Protein AF-A0A914ESE8-F1 (afdb_monomer_lite)

Sequence (156 aa):
MRFNLKEIDMLPSIGQCDSNSQGRATCFVNNWLKYKVIEQYNCSVFYLHHKRPDIEICDPEIIIKNYDTFVDPSLKDYACVPPCLRFDTAIEIYTAMEMAGPQGAIDSGTAAFRIEASYISLEMRGDKNGGDRNILFDFFPLIFEHVDCKIFLLHF

pLDDT: mean 71.73, std 22.52, range [24.28, 95.94]

Structure (mmCIF, N/CA/C/O backbone):
data_AF-A0A914ESE8-F1
#
_entry.id   AF-A0A914ESE8-F1
#
loop_
_atom_site.group_PDB
_atom_site.id
_atom_site.type_symbol
_atom_site.label_atom_id
_atom_site.label_alt_id
_atom_site.label_comp_id
_atom_site.label_asym_id
_atom_site.label_entity_id
_atom_site.label_seq_id
_atom_site.pdbx_PDB_ins_code
_atom_site.Cartn_x
_atom_site.Cartn_y
_atom_site.Cartn_z
_atom_site.occupancy
_atom_site.B_iso_or_equiv
_atom_site.auth_seq_id
_atom_site.auth_comp_id
_atom_site.auth_asym_id
_atom_site.auth_atom_id
_atom_site.pdbx_PDB_model_num
ATOM 1 N N . MET A 1 1 ? 19.106 -6.680 -11.579 1.00 86.88 1 MET A N 1
ATOM 2 C CA . MET A 1 1 ? 17.792 -6.024 -11.743 1.00 86.88 1 MET A CA 1
ATOM 3 C C . MET A 1 1 ? 17.918 -4.929 -12.771 1.00 86.88 1 MET A C 1
ATOM 5 O O . MET A 1 1 ? 18.893 -4.177 -12.764 1.00 86.88 1 MET A O 1
ATOM 9 N N . ARG A 1 2 ? 16.941 -4.866 -13.662 1.00 84.31 2 ARG A N 1
ATOM 10 C CA . ARG A 1 2 ? 16.871 -3.878 -14.719 1.00 84.31 2 ARG A CA 1
ATOM 11 C C . ARG A 1 2 ? 15.524 -3.164 -14.670 1.00 84.31 2 ARG A C 1
ATOM 13 O O . ARG A 1 2 ? 14.493 -3.823 -14.619 1.00 84.31 2 ARG A O 1
ATOM 20 N N . PHE A 1 3 ? 15.546 -1.840 -14.653 1.00 85.06 3 PHE A N 1
ATOM 21 C CA . PHE A 1 3 ? 14.373 -0.986 -14.507 1.00 85.06 3 PHE A CA 1
ATOM 22 C C . PHE A 1 3 ? 14.015 -0.347 -15.850 1.00 85.06 3 PHE A C 1
ATOM 24 O O . PHE A 1 3 ? 14.885 0.153 -16.563 1.00 85.06 3 PHE A O 1
ATOM 31 N N . ASN A 1 4 ? 12.728 -0.333 -16.169 1.00 85.44 4 ASN A N 1
ATOM 32 C CA . ASN A 1 4 ? 12.136 0.457 -17.238 1.00 85.44 4 ASN A CA 1
ATOM 33 C C . ASN A 1 4 ? 11.166 1.440 -16.583 1.00 85.44 4 ASN A C 1
ATOM 35 O O . ASN A 1 4 ? 10.161 1.011 -16.016 1.00 85.44 4 ASN A O 1
ATOM 39 N N . LEU A 1 5 ? 11.488 2.732 -16.624 1.00 85.19 5 LEU A N 1
ATOM 40 C CA . LEU A 1 5 ? 10.651 3.786 -16.053 1.00 85.19 5 LEU A CA 1
ATOM 41 C C . LEU A 1 5 ? 9.925 4.520 -17.178 1.00 85.19 5 LEU A C 1
ATOM 43 O O . LEU A 1 5 ? 10.557 4.956 -18.144 1.00 85.19 5 LEU A O 1
ATOM 47 N N . LYS A 1 6 ? 8.612 4.678 -17.028 1.00 85.94 6 LYS A N 1
ATOM 48 C CA . LYS A 1 6 ? 7.765 5.402 -17.969 1.00 85.94 6 LYS A CA 1
ATOM 49 C C . LYS A 1 6 ? 6.964 6.470 -17.249 1.00 85.94 6 LYS A C 1
ATOM 51 O O . LYS A 1 6 ? 6.217 6.163 -16.325 1.00 85.94 6 LYS A O 1
ATOM 56 N N . GLU A 1 7 ? 7.072 7.705 -17.713 1.00 87.81 7 GLU A N 1
ATOM 57 C CA . GLU A 1 7 ? 6.184 8.783 -17.283 1.00 87.81 7 GLU A CA 1
ATOM 58 C C . GLU A 1 7 ? 4.868 8.735 -18.066 1.00 87.81 7 GLU A C 1
ATOM 60 O O . GLU A 1 7 ? 4.848 8.517 -19.282 1.00 87.81 7 GLU A O 1
ATOM 65 N N . ILE A 1 8 ? 3.759 8.905 -17.356 1.00 85.94 8 ILE A N 1
ATOM 66 C CA . ILE A 1 8 ? 2.410 8.954 -17.905 1.00 85.94 8 ILE A CA 1
ATOM 67 C C . ILE A 1 8 ? 1.761 10.234 -17.400 1.00 85.94 8 ILE A C 1
ATOM 69 O O . ILE A 1 8 ? 1.538 10.379 -16.198 1.00 85.94 8 ILE A O 1
ATOM 73 N N . ASP A 1 9 ? 1.425 11.113 -18.337 1.00 87.88 9 ASP A N 1
ATOM 74 C CA . ASP A 1 9 ? 0.623 12.307 -18.103 1.00 87.88 9 ASP A CA 1
ATOM 75 C C . ASP A 1 9 ? -0.718 12.153 -18.833 1.00 87.88 9 ASP A C 1
ATOM 77 O O . ASP A 1 9 ? -0.769 11.890 -20.037 1.00 87.88 9 ASP A O 1
ATOM 81 N N . MET A 1 10 ? -1.811 12.231 -18.080 1.00 84.12 10 MET A N 1
ATOM 82 C CA . MET A 1 10 ? -3.176 12.107 -18.577 1.00 84.12 10 MET A CA 1
ATOM 83 C C . MET A 1 10 ? -3.929 13.407 -18.336 1.00 84.12 10 MET A C 1
ATOM 85 O O . MET A 1 10 ? -3.845 14.010 -17.268 1.00 84.12 10 MET A O 1
ATOM 89 N N . LEU A 1 11 ? -4.764 13.790 -19.300 1.00 84.62 11 LEU A N 1
ATOM 90 C CA . LEU A 1 11 ? -5.689 14.898 -19.105 1.00 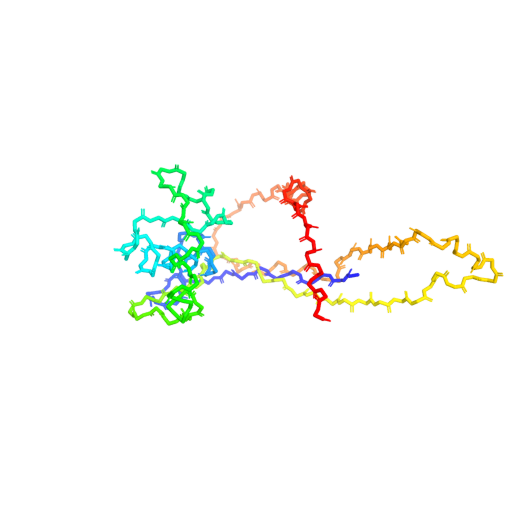84.62 11 LEU A CA 1
ATOM 91 C C . LEU A 1 11 ? -6.673 14.564 -17.970 1.00 84.62 11 LEU A C 1
ATOM 93 O O . LEU A 1 11 ? -7.284 13.489 -17.997 1.00 84.62 11 LEU A O 1
ATOM 97 N N . PRO A 1 12 ? -6.865 15.468 -16.993 1.00 79.38 12 PRO A N 1
ATOM 98 C CA . PRO A 1 12 ? -7.781 15.231 -15.891 1.00 79.38 12 PRO A CA 1
ATOM 99 C C . PRO A 1 12 ? -9.211 15.126 -16.419 1.00 79.38 12 PRO A C 1
ATOM 101 O O . PRO A 1 12 ? -9.771 16.076 -16.966 1.00 79.38 12 PRO A O 1
ATOM 104 N N . SER A 1 13 ? -9.804 13.949 -16.246 1.00 77.81 13 SER A N 1
ATOM 105 C CA . SER A 1 13 ? -11.193 13.657 -16.589 1.00 77.81 13 SER A CA 1
ATOM 106 C C . SER A 1 13 ? -11.861 12.940 -15.422 1.00 77.81 13 SER A C 1
ATOM 108 O O . SER A 1 13 ? -11.246 12.101 -14.754 1.00 77.81 13 SER A O 1
ATOM 110 N N . ILE A 1 14 ? -13.125 13.284 -15.167 1.00 73.44 14 ILE A N 1
ATOM 111 C CA . ILE A 1 14 ? -13.896 12.774 -14.029 1.00 73.44 14 ILE A CA 1
ATOM 112 C C . ILE A 1 14 ? -13.915 11.241 -14.074 1.00 73.44 14 ILE A C 1
ATOM 114 O O . ILE A 1 14 ? -14.358 10.639 -15.049 1.00 73.44 14 ILE A O 1
ATOM 118 N N . GLY A 1 15 ? -13.431 10.613 -13.000 1.00 73.62 15 GLY A N 1
ATOM 119 C CA . GLY A 1 15 ? -13.427 9.157 -12.842 1.00 73.62 15 GLY A CA 1
ATOM 120 C C . GLY A 1 15 ? -12.322 8.408 -13.597 1.00 73.62 15 GLY A C 1
ATOM 121 O O . GLY A 1 15 ? -12.292 7.183 -13.521 1.00 73.62 15 GLY A O 1
ATOM 122 N N . GLN A 1 16 ? -11.411 9.097 -14.295 1.00 81.19 16 GLN A N 1
ATOM 123 C CA . GLN A 1 16 ? -10.289 8.454 -14.998 1.00 81.19 16 GLN A CA 1
ATOM 124 C C . GLN A 1 16 ? -8.963 8.592 -14.251 1.00 81.19 16 GLN A C 1
ATOM 126 O O . GLN A 1 16 ? -8.215 7.619 -14.139 1.00 81.19 16 GLN A O 1
ATOM 131 N N . CYS A 1 17 ? -8.679 9.782 -13.724 1.00 83.31 17 CYS A N 1
ATOM 132 C CA . CYS A 1 17 ? -7.486 10.030 -12.932 1.00 83.31 17 CYS A CA 1
ATOM 133 C C . CYS A 1 17 ? -7.704 11.154 -11.917 1.00 83.31 17 CYS A C 1
ATOM 135 O O . CYS A 1 17 ? -8.579 12.001 -12.099 1.00 83.31 17 CYS A O 1
ATOM 137 N N . ASP A 1 18 ? -6.920 11.135 -10.843 1.00 83.12 18 ASP A N 1
ATOM 138 C CA . ASP A 1 18 ? -6.940 12.166 -9.806 1.00 83.12 18 ASP A CA 1
ATOM 139 C C . ASP A 1 18 ? -5.761 13.134 -9.985 1.00 83.12 18 ASP A C 1
ATOM 141 O O . ASP A 1 18 ? -4.615 12.728 -10.193 1.00 83.12 18 ASP A O 1
ATOM 145 N N . SER A 1 19 ? -6.028 14.433 -9.888 1.00 79.81 19 SER A N 1
ATOM 146 C CA . SER A 1 19 ? -4.992 15.467 -9.869 1.00 79.81 19 SER A CA 1
ATOM 147 C C . SER A 1 19 ? -4.222 15.510 -8.544 1.00 79.81 19 SER A C 1
ATOM 149 O O . SER A 1 19 ? -3.133 16.077 -8.497 1.00 79.81 19 SER A O 1
ATOM 151 N N . ASN A 1 20 ? -4.744 14.910 -7.469 1.00 69.31 20 ASN A N 1
ATOM 152 C CA . ASN A 1 20 ? -4.210 15.033 -6.107 1.00 69.31 20 ASN A CA 1
ATOM 153 C C . ASN A 1 20 ? -2.977 14.167 -5.799 1.00 69.31 20 ASN A C 1
ATOM 155 O O . ASN A 1 20 ? -2.722 13.886 -4.631 1.00 69.31 20 ASN A O 1
ATOM 159 N N . SER A 1 21 ? -2.224 13.737 -6.819 1.00 65.38 21 SER A N 1
ATOM 160 C CA . SER A 1 21 ? -0.949 12.986 -6.749 1.00 65.38 21 SER A CA 1
ATOM 161 C C . SER A 1 21 ? -0.924 11.707 -5.893 1.00 65.38 21 SER A C 1
ATOM 163 O O . SER A 1 21 ? 0.084 10.998 -5.866 1.00 65.38 21 SER A O 1
ATOM 165 N N . GLN A 1 22 ? -2.020 11.347 -5.224 1.00 77.31 22 GLN A N 1
ATOM 166 C CA . GLN A 1 22 ? -2.078 10.177 -4.372 1.00 77.31 22 GLN A CA 1
ATOM 167 C C . GLN A 1 22 ? -2.091 8.914 -5.236 1.00 77.31 22 GLN A C 1
ATOM 169 O O . GLN A 1 22 ? -2.970 8.698 -6.068 1.00 77.31 22 GLN A O 1
ATOM 174 N N . GLY A 1 23 ? -1.100 8.047 -5.026 1.00 81.19 23 GLY A N 1
ATOM 175 C CA . GLY A 1 23 ? -1.047 6.753 -5.697 1.00 81.19 23 GLY A CA 1
ATOM 176 C C . GLY A 1 23 ? -2.272 5.892 -5.371 1.00 81.19 23 GLY A C 1
ATOM 177 O O . GLY A 1 23 ? -2.744 5.863 -4.231 1.00 81.19 23 GLY A O 1
ATOM 178 N N . ARG A 1 24 ? -2.737 5.118 -6.359 1.00 85.00 24 ARG A N 1
ATOM 179 C CA . ARG A 1 24 ? -3.878 4.194 -6.226 1.00 85.00 24 ARG A CA 1
ATOM 180 C C . ARG A 1 24 ? -3.751 3.262 -5.015 1.00 85.00 24 ARG A C 1
ATOM 182 O O . ARG A 1 24 ? -4.724 3.058 -4.294 1.00 85.00 24 ARG A O 1
ATOM 189 N N . ALA A 1 25 ? -2.554 2.724 -4.781 1.00 86.31 25 ALA A N 1
ATOM 190 C CA . ALA A 1 25 ? -2.278 1.842 -3.648 1.00 86.31 25 ALA A CA 1
ATOM 191 C C . ALA A 1 25 ? -2.427 2.572 -2.303 1.00 86.31 25 ALA A C 1
ATOM 193 O O . ALA A 1 25 ? -3.045 2.050 -1.380 1.00 86.31 25 ALA A O 1
ATOM 194 N N . THR A 1 26 ? -1.927 3.806 -2.204 1.00 88.88 26 THR A N 1
ATOM 195 C CA . THR A 1 26 ? -2.061 4.632 -0.999 1.00 88.88 26 THR A CA 1
ATOM 196 C C . THR A 1 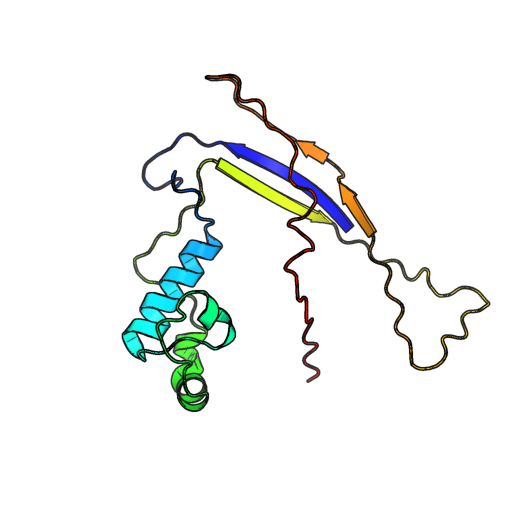26 ? -3.523 4.959 -0.709 1.00 88.88 26 THR A C 1
ATOM 198 O O . THR A 1 26 ? -3.943 4.842 0.439 1.00 88.88 26 THR A O 1
ATOM 201 N N . CYS A 1 27 ? -4.307 5.313 -1.735 1.00 87.81 27 CYS A N 1
ATOM 202 C CA . CYS A 1 27 ? -5.755 5.501 -1.602 1.00 87.81 27 CYS A CA 1
ATOM 203 C C . CYS A 1 27 ? -6.430 4.234 -1.061 1.00 87.81 27 CYS A C 1
ATOM 205 O O . CYS A 1 27 ? -7.174 4.302 -0.082 1.00 87.81 27 CYS A O 1
ATOM 207 N N . PHE A 1 28 ? -6.119 3.071 -1.645 1.00 90.00 28 PHE A N 1
ATOM 208 C CA . PHE A 1 28 ? -6.700 1.799 -1.223 1.00 90.00 28 PHE A CA 1
ATOM 209 C C . PHE A 1 28 ? -6.375 1.487 0.239 1.00 90.00 28 PHE A C 1
ATOM 211 O O . PHE A 1 28 ? -7.286 1.235 1.020 1.00 90.00 28 PHE A O 1
ATOM 218 N N . VAL A 1 29 ? -5.098 1.563 0.627 1.00 90.94 29 VAL A N 1
ATOM 219 C CA . VAL A 1 29 ? -4.660 1.279 2.002 1.00 90.94 29 VAL A CA 1
ATOM 220 C C . VAL A 1 29 ? -5.306 2.240 2.995 1.00 90.94 29 VAL A C 1
ATOM 222 O O . VAL A 1 29 ? -5.747 1.807 4.054 1.00 90.94 29 VAL A O 1
ATOM 225 N N . ASN A 1 30 ? -5.398 3.529 2.663 1.00 90.62 30 ASN A N 1
ATOM 226 C CA . ASN A 1 30 ? -6.018 4.514 3.544 1.00 90.62 30 ASN A CA 1
ATOM 227 C C . ASN A 1 30 ? -7.523 4.258 3.717 1.00 90.62 30 ASN A C 1
ATOM 229 O O . ASN A 1 30 ? -8.024 4.331 4.837 1.00 90.62 30 ASN A O 1
ATOM 233 N N . ASN A 1 31 ? -8.234 3.925 2.636 1.00 90.88 31 ASN A N 1
ATOM 234 C CA . ASN A 1 31 ? -9.659 3.603 2.698 1.00 90.88 31 ASN A CA 1
ATOM 235 C C . ASN A 1 31 ? -9.902 2.282 3.432 1.00 90.88 31 ASN A C 1
ATOM 237 O O . ASN A 1 31 ? -10.761 2.224 4.304 1.00 90.88 31 ASN A O 1
ATOM 241 N N . TRP A 1 32 ? -9.117 1.242 3.152 1.00 91.94 32 TRP A N 1
ATOM 242 C CA . TRP A 1 32 ? -9.188 -0.019 3.886 1.00 91.94 32 TRP A CA 1
ATOM 243 C C . TRP A 1 32 ? -8.941 0.195 5.381 1.00 91.94 32 TRP A C 1
ATOM 245 O O . TRP A 1 32 ? -9.771 -0.190 6.201 1.00 91.94 32 TRP A O 1
ATOM 255 N N . LEU A 1 33 ? -7.869 0.907 5.741 1.00 91.31 33 LEU A N 1
ATOM 256 C CA . LEU A 1 33 ? -7.540 1.189 7.136 1.00 91.31 33 LEU A CA 1
ATOM 257 C C . LEU A 1 33 ? -8.662 1.972 7.823 1.00 91.31 33 LEU A C 1
ATOM 259 O O . LEU A 1 33 ? -9.030 1.657 8.949 1.00 91.31 33 LEU A O 1
ATOM 263 N N . LYS A 1 34 ? -9.238 2.966 7.145 1.00 91.25 34 LYS A N 1
ATOM 264 C CA . LYS A 1 34 ? -10.346 3.753 7.684 1.00 91.25 34 LYS A CA 1
ATOM 265 C C . LYS A 1 34 ? -11.607 2.905 7.884 1.00 91.25 34 LYS A C 1
ATOM 267 O O . LYS A 1 34 ? -12.106 2.830 8.999 1.00 91.25 34 LYS A O 1
ATOM 272 N N . TYR A 1 35 ? -12.102 2.264 6.829 1.00 89.88 35 TYR A N 1
ATOM 273 C CA . TYR A 1 35 ? -13.451 1.690 6.794 1.00 89.88 35 TYR A CA 1
ATOM 274 C C . TYR A 1 35 ? -13.539 0.248 7.306 1.00 89.88 35 TYR A C 1
ATOM 276 O O . TYR A 1 35 ? -14.571 -0.158 7.839 1.00 89.88 35 TYR A O 1
ATOM 284 N N . LYS A 1 36 ? -12.481 -0.553 7.135 1.00 89.81 36 LYS A N 1
ATOM 285 C CA . LYS A 1 36 ? -12.459 -1.954 7.589 1.00 89.81 36 LYS A CA 1
ATOM 286 C C . LYS A 1 36 ? -11.864 -2.104 8.981 1.00 89.81 36 LYS A C 1
ATOM 288 O O . LYS A 1 36 ? -12.262 -3.014 9.696 1.00 89.81 36 LYS A O 1
ATOM 293 N N . VAL A 1 37 ? -10.933 -1.228 9.366 1.00 91.69 37 VAL A N 1
ATOM 294 C CA . VAL A 1 37 ? -10.210 -1.360 10.638 1.00 91.69 37 VAL A CA 1
ATOM 295 C C . VAL A 1 37 ? -10.654 -0.305 11.649 1.00 91.69 37 VAL A C 1
ATOM 297 O O . VAL A 1 37 ? -11.256 -0.643 12.664 1.00 91.69 37 VAL A O 1
ATOM 300 N N . ILE A 1 38 ? -10.403 0.974 11.367 1.00 92.69 38 ILE A N 1
ATOM 301 C CA . ILE A 1 38 ? -10.595 2.058 12.339 1.00 92.69 38 ILE A CA 1
ATOM 302 C C . ILE A 1 38 ? -12.072 2.244 12.688 1.00 92.69 38 ILE A C 1
ATOM 304 O O . ILE A 1 38 ? -12.415 2.282 13.861 1.00 92.69 38 ILE A O 1
ATOM 308 N N . GLU A 1 39 ? -12.963 2.335 11.703 1.00 92.25 39 GLU A N 1
ATOM 309 C CA . GLU A 1 39 ? -14.389 2.563 11.973 1.00 92.25 39 GLU A CA 1
ATOM 310 C C . GLU A 1 39 ? -15.073 1.368 12.659 1.00 92.25 39 GLU A C 1
ATOM 312 O O . GLU A 1 39 ? -16.079 1.557 13.338 1.00 92.25 39 GLU A O 1
ATOM 317 N N . GLN A 1 40 ? -14.531 0.152 12.522 1.00 91.94 40 GLN A N 1
ATOM 318 C CA . GLN A 1 40 ? -15.121 -1.059 13.107 1.00 91.94 40 GLN A CA 1
ATOM 319 C C . GLN A 1 40 ? -14.561 -1.397 14.489 1.00 91.94 40 GLN A C 1
ATOM 321 O O . GLN A 1 40 ? -15.302 -1.848 15.360 1.00 91.94 40 GLN A O 1
ATOM 326 N N . TYR A 1 41 ? -13.261 -1.187 14.692 1.00 93.38 41 TYR A N 1
ATOM 327 C CA . TYR A 1 41 ? -12.548 -1.655 15.881 1.00 93.38 41 TYR A CA 1
ATOM 328 C C . TYR A 1 41 ? -11.866 -0.528 16.664 1.00 93.38 41 TYR A C 1
ATOM 330 O O . TYR A 1 41 ? -11.314 -0.782 17.730 1.00 93.38 41 TYR A O 1
ATOM 338 N N . ASN A 1 42 ? -11.906 0.712 16.159 1.00 94.44 42 ASN A N 1
ATOM 339 C CA . ASN A 1 42 ? -11.290 1.899 16.761 1.00 94.44 42 ASN A CA 1
ATOM 340 C C . ASN A 1 42 ? -9.801 1.713 17.109 1.00 94.44 42 ASN A C 1
ATOM 342 O O . ASN A 1 42 ? -9.308 2.215 18.116 1.00 94.44 42 ASN A O 1
ATOM 346 N N . CYS A 1 43 ? -9.091 0.961 16.268 1.00 93.19 43 CYS A N 1
ATOM 347 C CA . CYS A 1 43 ? -7.677 0.650 16.421 1.00 93.19 43 CYS A CA 1
ATOM 348 C C . CYS A 1 43 ? -6.982 0.622 15.048 1.00 93.19 43 CYS A C 1
ATOM 350 O O . CYS A 1 43 ? -7.637 0.692 14.006 1.00 93.19 43 CYS A O 1
ATOM 352 N N . SER A 1 44 ? -5.651 0.545 15.030 1.00 93.75 44 SER A N 1
ATOM 353 C CA . SER A 1 44 ? -4.842 0.409 13.812 1.00 93.75 44 SER A CA 1
ATOM 354 C C . SER A 1 44 ? -4.034 -0.889 13.823 1.00 93.75 44 SER A C 1
ATOM 356 O O . SER A 1 44 ? -3.626 -1.382 14.873 1.00 93.75 44 SER A O 1
ATOM 358 N N . VAL A 1 45 ? -3.754 -1.450 12.647 1.00 92.31 45 VAL A N 1
ATOM 359 C CA . VAL A 1 45 ? -2.805 -2.568 12.537 1.00 92.31 45 VAL A CA 1
ATOM 360 C C . VAL A 1 45 ? -1.379 -2.070 12.765 1.00 92.31 45 VAL A C 1
ATOM 362 O O . VAL A 1 45 ? -1.007 -0.996 12.290 1.00 92.31 45 VAL A O 1
ATOM 365 N N . PHE A 1 46 ? -0.553 -2.863 13.454 1.00 93.25 46 PHE A N 1
ATOM 366 C CA . PHE A 1 46 ? 0.778 -2.428 13.901 1.00 93.25 46 PHE A CA 1
ATOM 367 C C . PHE A 1 46 ? 1.650 -1.864 12.762 1.00 93.25 46 PHE A C 1
ATOM 369 O O . PHE A 1 46 ? 2.303 -0.837 12.928 1.00 93.25 46 PHE A O 1
ATOM 376 N N . TYR A 1 47 ? 1.608 -2.478 11.575 1.00 90.31 47 TYR A N 1
ATOM 377 C CA . TYR A 1 47 ? 2.413 -2.069 10.420 1.00 90.31 47 TYR A CA 1
ATOM 378 C C . TYR A 1 47 ? 1.890 -0.803 9.715 1.00 90.31 47 TYR A C 1
ATOM 380 O O . TYR A 1 47 ? 2.618 -0.202 8.926 1.00 90.31 47 TYR A O 1
ATOM 388 N N . LEU A 1 48 ? 0.665 -0.351 10.011 1.00 92.31 48 LEU A N 1
ATOM 389 C CA . LEU A 1 48 ? 0.093 0.902 9.495 1.00 92.31 48 LEU A CA 1
ATOM 390 C C . LEU A 1 48 ? -0.094 1.977 10.569 1.00 92.31 48 LEU A C 1
ATOM 392 O O . LEU A 1 48 ? -0.602 3.053 10.255 1.00 92.31 48 LEU A O 1
ATOM 396 N N . HIS A 1 49 ? 0.344 1.747 11.808 1.00 91.38 49 HIS A N 1
ATOM 397 C CA . HIS A 1 49 ? 0.211 2.731 12.887 1.00 91.38 49 HIS A CA 1
ATOM 398 C C . HIS A 1 49 ? 0.880 4.076 12.544 1.00 91.38 49 HIS A C 1
ATOM 400 O O . HIS A 1 49 ? 0.329 5.130 12.841 1.00 91.38 49 HIS A O 1
ATOM 406 N N . HIS A 1 50 ? 1.975 4.064 11.775 1.00 91.44 50 HIS A N 1
ATOM 407 C CA . HIS A 1 50 ? 2.629 5.280 11.271 1.00 91.44 50 HIS A CA 1
ATOM 408 C C . HIS A 1 50 ? 1.710 6.203 10.440 1.00 91.44 50 HIS A C 1
ATOM 410 O O . HIS A 1 50 ? 1.997 7.388 10.307 1.00 91.44 50 HIS A O 1
ATOM 416 N N . LYS A 1 51 ? 0.606 5.689 9.873 1.00 88.19 51 LYS A N 1
ATOM 417 C CA . LYS A 1 51 ? -0.380 6.491 9.126 1.00 88.19 51 LYS A CA 1
ATOM 418 C C . LYS A 1 51 ? -1.418 7.167 10.020 1.00 88.19 51 LYS A C 1
ATOM 420 O O . LYS A 1 51 ? -2.046 8.126 9.578 1.00 88.19 51 LYS A O 1
ATOM 425 N N . ARG A 1 52 ? -1.641 6.640 11.226 1.00 89.00 52 ARG A N 1
ATOM 426 C CA . ARG A 1 52 ? -2.624 7.105 12.217 1.00 89.00 52 ARG A CA 1
ATOM 427 C C . ARG A 1 52 ? -2.045 6.931 13.626 1.00 89.00 52 ARG A C 1
ATOM 429 O O . ARG A 1 52 ? -2.488 6.047 14.359 1.00 89.00 52 ARG A O 1
ATOM 436 N N . PRO A 1 53 ? -1.028 7.736 13.988 1.00 90.62 53 PRO A N 1
ATOM 437 C CA . PRO A 1 53 ? -0.385 7.649 15.300 1.00 90.62 53 PRO A CA 1
ATOM 438 C C . PRO A 1 53 ? -1.320 8.090 16.436 1.00 90.62 53 PRO A C 1
ATOM 440 O O . PRO A 1 53 ? -1.039 7.848 17.602 1.00 90.62 53 PRO A O 1
ATOM 443 N N . ASP A 1 54 ? -2.435 8.734 16.090 1.00 94.12 54 ASP A N 1
ATOM 444 C CA . ASP A 1 54 ? -3.499 9.161 16.992 1.00 94.12 54 ASP A CA 1
ATOM 445 C C . ASP A 1 54 ? -4.362 8.006 17.531 1.00 94.12 54 ASP A C 1
ATOM 447 O O . ASP A 1 54 ? -5.154 8.224 18.444 1.00 94.12 54 ASP A O 1
ATOM 451 N N . ILE A 1 55 ? -4.226 6.794 16.982 1.00 93.69 55 ILE A N 1
ATOM 452 C CA . ILE A 1 55 ? -5.053 5.630 17.323 1.00 93.69 55 ILE A CA 1
ATOM 453 C C . ILE A 1 55 ? -4.170 4.484 17.825 1.00 93.69 55 ILE A C 1
ATOM 455 O O . ILE A 1 55 ? -3.137 4.179 17.228 1.00 93.69 55 ILE A O 1
ATOM 459 N N . GLU A 1 56 ? -4.606 3.802 18.885 1.00 95.94 56 GLU A N 1
ATOM 460 C CA . GLU A 1 56 ? -3.896 2.654 19.456 1.00 95.94 56 GLU A CA 1
ATOM 461 C C . GLU A 1 56 ? -3.818 1.451 18.500 1.00 95.94 56 GLU A C 1
ATOM 463 O O . GLU A 1 56 ? -4.615 1.282 17.571 1.00 95.94 56 GLU A O 1
ATOM 468 N N . ILE A 1 57 ? -2.827 0.590 18.726 1.00 95.94 57 ILE A N 1
ATOM 469 C CA . ILE A 1 57 ? -2.649 -0.641 17.953 1.00 95.94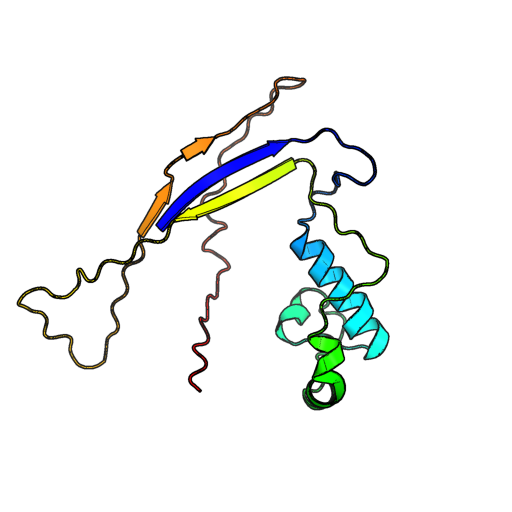 57 ILE A CA 1
ATOM 470 C C . ILE A 1 57 ? -3.681 -1.679 18.413 1.00 95.94 57 ILE A C 1
ATOM 472 O O . ILE A 1 57 ? -3.881 -1.863 19.610 1.00 95.94 57 ILE A O 1
ATOM 476 N N . CYS A 1 58 ? -4.325 -2.369 17.469 1.00 94.50 58 CYS A N 1
ATOM 477 C CA . CYS A 1 58 ? -5.297 -3.419 17.772 1.00 94.50 58 CYS A CA 1
ATOM 478 C C . CYS A 1 58 ? -4.667 -4.558 18.584 1.00 94.50 58 CYS A C 1
ATOM 480 O O . CYS A 1 58 ? -3.573 -5.024 18.250 1.00 94.50 58 CYS A O 1
ATOM 482 N N . ASP A 1 59 ? -5.405 -5.077 19.569 1.00 95.31 59 ASP A N 1
ATOM 483 C CA . ASP A 1 59 ? -5.063 -6.351 20.199 1.00 95.31 59 ASP A CA 1
ATOM 484 C C . ASP A 1 59 ? -5.041 -7.462 19.124 1.00 95.31 59 ASP A C 1
ATOM 486 O O . ASP A 1 59 ? -5.994 -7.565 18.335 1.00 95.31 59 ASP A O 1
ATOM 490 N N . PRO A 1 60 ? -3.983 -8.295 19.056 1.00 93.75 60 PRO A N 1
ATOM 491 C CA . PRO A 1 60 ? -3.908 -9.411 18.116 1.00 93.75 60 PRO A CA 1
ATOM 492 C C . PRO A 1 60 ? -5.139 -10.328 18.130 1.00 93.75 60 PRO A C 1
ATOM 494 O O . PRO A 1 60 ? -5.509 -10.866 17.086 1.00 93.75 60 PRO A O 1
ATOM 497 N N . GLU A 1 61 ? -5.806 -10.487 19.275 1.00 95.50 61 GLU A N 1
ATOM 498 C CA . GLU A 1 61 ? -7.005 -11.312 19.408 1.00 95.50 61 GLU A CA 1
ATOM 499 C C . GLU A 1 61 ? -8.166 -10.792 18.543 1.00 95.50 61 GLU A C 1
ATOM 501 O O . GLU A 1 61 ? -8.898 -11.589 17.950 1.00 95.50 61 GLU A O 1
ATOM 506 N N . ILE A 1 62 ? -8.306 -9.467 18.396 1.00 94.06 62 ILE A N 1
ATOM 507 C CA . ILE A 1 62 ? -9.322 -8.846 17.529 1.00 94.06 62 ILE A CA 1
ATOM 508 C C . ILE A 1 62 ? -9.057 -9.213 16.068 1.00 94.06 62 ILE A C 1
ATOM 510 O O . ILE A 1 62 ? -9.988 -9.581 15.350 1.00 94.06 62 ILE A O 1
ATOM 514 N N . ILE A 1 63 ? -7.792 -9.151 15.642 1.00 91.88 63 ILE A N 1
ATOM 515 C CA . ILE A 1 63 ? -7.390 -9.463 14.266 1.00 91.88 63 ILE A CA 1
ATOM 516 C C . ILE A 1 63 ? -7.647 -10.941 13.969 1.00 91.88 63 ILE A C 1
ATOM 518 O O . ILE A 1 63 ? -8.235 -11.264 12.942 1.00 91.88 63 ILE A O 1
ATOM 522 N N . ILE A 1 64 ? -7.258 -11.841 14.878 1.00 94.31 64 ILE A N 1
ATOM 523 C CA . ILE A 1 64 ? -7.435 -13.290 14.703 1.00 94.31 64 ILE A CA 1
ATOM 524 C C . ILE A 1 64 ? -8.922 -13.653 14.631 1.00 94.31 64 ILE A C 1
ATOM 526 O O . ILE A 1 64 ? -9.332 -14.395 13.741 1.00 94.31 64 ILE A O 1
ATOM 530 N N . LYS A 1 65 ? -9.749 -13.107 15.532 1.00 95.50 65 LYS A N 1
ATOM 531 C CA . LYS A 1 65 ? -11.195 -13.382 15.564 1.00 95.50 65 LYS A CA 1
ATOM 532 C C . LYS A 1 65 ? -11.945 -12.861 14.339 1.00 95.50 65 LYS A C 1
ATOM 534 O O . LYS A 1 65 ? -13.002 -13.393 14.019 1.00 95.50 65 LYS A O 1
ATOM 539 N N . ASN A 1 66 ? -11.418 -11.837 13.671 1.00 93.81 66 ASN A N 1
ATOM 540 C CA . ASN A 1 66 ? -12.055 -11.181 12.529 1.00 93.81 66 ASN A CA 1
ATOM 541 C C . ASN A 1 66 ? -11.213 -11.284 11.250 1.00 93.81 66 ASN A C 1
ATOM 543 O O . ASN A 1 66 ? -11.316 -10.423 10.377 1.00 93.81 66 ASN A O 1
ATOM 547 N N . TYR A 1 67 ? -10.367 -12.312 11.142 1.00 91.56 67 TYR A N 1
ATOM 548 C CA . TYR A 1 67 ? -9.356 -12.420 10.090 1.00 91.56 67 TYR A CA 1
ATOM 549 C C . TYR A 1 67 ? -9.928 -12.216 8.683 1.00 91.56 67 TYR A C 1
ATOM 551 O O . TYR A 1 67 ? -9.374 -11.431 7.915 1.00 91.56 67 TYR A O 1
ATOM 559 N N . ASP A 1 68 ? -11.080 -12.824 8.388 1.00 91.50 68 ASP A N 1
ATOM 560 C CA . ASP A 1 68 ? -11.761 -12.713 7.092 1.00 91.50 68 ASP A CA 1
ATOM 561 C C . ASP A 1 68 ? -12.079 -11.258 6.715 1.00 91.50 68 ASP A C 1
ATOM 563 O O . ASP A 1 68 ? -11.898 -10.857 5.568 1.00 91.50 68 ASP A O 1
ATOM 567 N N . THR A 1 69 ? -12.474 -10.429 7.686 1.00 87.62 69 THR A N 1
ATOM 568 C CA . THR A 1 69 ? -12.731 -8.996 7.472 1.00 87.62 69 THR A CA 1
ATOM 569 C C . THR A 1 69 ? -11.447 -8.226 7.174 1.00 87.62 69 THR A C 1
ATOM 571 O O . THR A 1 69 ? -11.461 -7.302 6.359 1.00 87.62 69 THR A O 1
ATOM 574 N N . PHE A 1 70 ? -10.337 -8.595 7.822 1.00 87.44 70 PHE A N 1
ATOM 575 C CA . PHE A 1 70 ? -9.042 -7.940 7.633 1.00 87.44 70 PHE A CA 1
ATOM 576 C C . PHE A 1 70 ? -8.407 -8.301 6.286 1.00 87.44 70 PHE A C 1
ATOM 578 O O . PHE A 1 70 ? -7.796 -7.440 5.656 1.00 87.44 70 PHE A O 1
ATOM 585 N N . VAL A 1 71 ? -8.546 -9.543 5.820 1.00 87.75 71 VAL A N 1
ATOM 586 C CA . VAL A 1 71 ? -7.949 -9.970 4.542 1.00 87.75 71 VAL A CA 1
ATOM 587 C C . VAL A 1 71 ? -8.819 -9.679 3.327 1.00 87.75 71 VAL A C 1
ATOM 589 O O . VAL A 1 71 ? -8.312 -9.694 2.207 1.00 87.75 71 VAL A O 1
ATOM 592 N N . ASP A 1 72 ? -10.107 -9.402 3.524 1.00 86.81 72 ASP A N 1
ATOM 593 C CA . ASP A 1 72 ? -11.028 -9.079 2.442 1.00 86.81 72 ASP A CA 1
ATOM 594 C C . ASP A 1 72 ? -10.654 -7.744 1.760 1.00 86.81 72 ASP A C 1
ATOM 596 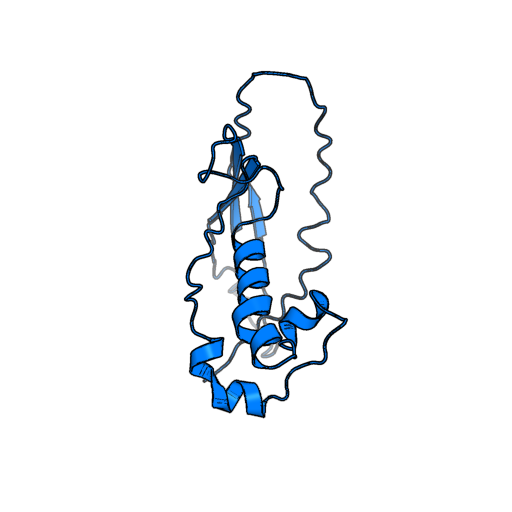O O . ASP A 1 72 ? -10.761 -6.674 2.374 1.00 86.81 72 ASP A O 1
ATOM 600 N N . PRO A 1 73 ? -10.266 -7.767 0.468 1.00 79.75 73 PRO A N 1
ATOM 601 C CA . PRO A 1 73 ? -9.911 -6.561 -0.268 1.00 79.75 73 PRO A CA 1
ATOM 602 C C . PRO A 1 73 ? -11.140 -5.764 -0.729 1.00 79.75 73 PRO A C 1
ATOM 604 O O . PRO A 1 73 ? -10.984 -4.716 -1.361 1.00 79.75 73 PRO A O 1
ATOM 607 N N . SER A 1 74 ? -12.363 -6.244 -0.483 1.00 83.25 74 SER A N 1
ATOM 608 C CA . SER A 1 74 ? -13.569 -5.588 -0.967 1.00 83.25 74 SER A CA 1
ATOM 609 C C . SER A 1 74 ? -13.847 -4.283 -0.208 1.00 83.25 74 SER A C 1
ATOM 611 O O . SER A 1 74 ? -14.182 -4.252 0.978 1.00 83.25 74 SER A O 1
ATOM 613 N N . LEU A 1 75 ? -13.727 -3.167 -0.927 1.00 79.69 75 LEU A N 1
ATOM 614 C CA . LEU A 1 75 ? -14.205 -1.854 -0.507 1.00 79.69 75 LEU A CA 1
ATOM 615 C C . LEU A 1 75 ? -15.397 -1.514 -1.396 1.00 79.69 75 LEU A C 1
ATOM 617 O O . LEU A 1 75 ? -15.226 -1.194 -2.572 1.00 79.69 75 LEU A O 1
ATOM 621 N N . LYS A 1 76 ? -16.613 -1.644 -0.857 1.00 67.88 76 LYS A N 1
ATOM 622 C CA . LYS A 1 76 ? -17.809 -1.186 -1.570 1.00 67.88 76 LYS A CA 1
ATOM 623 C C . LYS A 1 76 ? -17.723 0.333 -1.734 1.00 67.88 76 LYS A C 1
ATOM 625 O O . LYS A 1 76 ? -17.356 1.032 -0.798 1.00 67.88 76 LYS A O 1
ATOM 630 N N . ASP A 1 77 ? -18.036 0.803 -2.937 1.00 67.44 77 ASP A N 1
ATOM 631 C CA . ASP A 1 77 ? -18.310 2.211 -3.254 1.00 67.44 77 ASP A CA 1
ATOM 632 C C . ASP A 1 77 ? -17.115 3.188 -3.305 1.00 6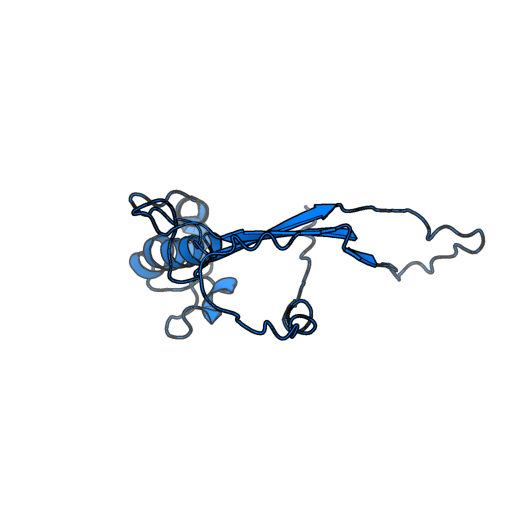7.44 77 ASP A C 1
ATOM 634 O O . ASP A 1 77 ? -17.323 4.388 -3.488 1.00 67.44 77 ASP A O 1
ATOM 638 N N . TYR A 1 78 ? -15.862 2.710 -3.260 1.00 69.62 78 TYR A N 1
ATOM 639 C CA . TYR A 1 78 ? -14.676 3.579 -3.357 1.00 69.62 78 TYR A CA 1
ATOM 640 C C . TYR A 1 78 ? -13.790 3.259 -4.565 1.00 69.62 78 TYR A C 1
ATOM 642 O O . TYR A 1 78 ? -13.006 2.309 -4.570 1.00 69.62 78 TYR A O 1
ATOM 650 N N . ALA A 1 79 ? -13.869 4.110 -5.590 1.00 77.50 79 ALA A N 1
ATOM 651 C CA . ALA A 1 79 ? -13.004 4.039 -6.761 1.00 77.50 79 ALA A CA 1
ATOM 652 C C . ALA A 1 79 ? -11.684 4.788 -6.507 1.00 77.50 79 ALA A C 1
ATOM 654 O O . ALA A 1 79 ? -11.595 5.999 -6.690 1.00 77.50 79 ALA A O 1
ATOM 655 N N . CYS A 1 80 ? -10.635 4.063 -6.109 1.00 84.62 80 CYS A N 1
ATOM 656 C CA . CYS A 1 80 ? -9.273 4.599 -6.126 1.00 84.62 80 CYS A CA 1
ATOM 657 C C . CYS A 1 80 ? -8.757 4.642 -7.571 1.00 84.62 80 CYS A C 1
ATOM 659 O O . CYS A 1 80 ? -8.279 3.632 -8.102 1.00 84.62 80 CYS A O 1
ATOM 661 N N . VAL A 1 81 ? -8.883 5.806 -8.208 1.00 86.94 81 VAL A N 1
ATOM 662 C CA . VAL A 1 81 ? -8.325 6.084 -9.538 1.00 86.94 81 VAL A CA 1
ATOM 663 C C . VAL A 1 81 ? -6.826 6.400 -9.431 1.00 86.94 81 VAL A C 1
ATOM 665 O O . VAL A 1 81 ? -6.357 6.825 -8.375 1.00 86.94 81 VAL A O 1
ATOM 668 N N . PRO A 1 82 ? -6.028 6.140 -10.478 1.00 87.75 82 PRO A N 1
ATOM 669 C CA . PRO A 1 82 ? -4.618 6.510 -10.475 1.00 87.75 82 PRO A CA 1
ATOM 670 C C . PRO A 1 82 ? -4.431 8.033 -10.585 1.00 87.75 82 PRO A C 1
ATOM 672 O O . PRO A 1 82 ? -5.313 8.717 -11.104 1.00 87.75 82 PRO A O 1
ATOM 675 N N . PRO A 1 83 ? -3.271 8.571 -10.175 1.00 88.81 83 PRO A N 1
ATOM 676 C CA . PRO A 1 83 ? -2.970 9.971 -10.414 1.00 88.81 83 PRO A CA 1
ATOM 677 C C . PRO A 1 83 ? -2.794 10.253 -11.915 1.00 88.81 83 PRO A C 1
ATOM 679 O O . PRO A 1 83 ? -2.378 9.369 -12.674 1.00 88.81 83 PRO A O 1
ATOM 682 N N . CYS A 1 84 ? -3.153 11.469 -12.338 1.00 86.88 84 CYS A N 1
ATOM 683 C CA . CYS A 1 84 ? -3.066 11.899 -13.737 1.00 86.88 84 CYS A CA 1
ATOM 684 C C . CYS A 1 84 ? -1.619 11.973 -14.225 1.00 86.88 84 CYS A C 1
ATOM 686 O O . CYS A 1 84 ? -1.329 11.516 -15.325 1.00 86.88 84 CYS A O 1
ATOM 688 N N . LEU A 1 85 ? -0.724 12.459 -13.365 1.00 87.56 85 LEU A N 1
ATOM 689 C CA . LEU A 1 85 ? 0.715 12.383 -13.554 1.00 87.56 85 LEU A CA 1
ATOM 690 C C . LEU A 1 85 ? 1.266 11.238 -12.704 1.00 87.56 85 LEU A C 1
ATOM 692 O O . LEU A 1 85 ? 1.118 11.247 -11.478 1.00 87.56 85 LEU A O 1
ATOM 696 N N . ARG A 1 86 ? 1.894 10.248 -13.337 1.00 86.31 86 ARG A N 1
ATOM 697 C CA . ARG A 1 86 ? 2.489 9.109 -12.632 1.00 86.31 86 ARG A CA 1
ATOM 698 C C . ARG A 1 86 ? 3.681 8.518 -13.364 1.00 86.31 86 ARG A C 1
ATOM 700 O O . ARG A 1 86 ? 3.821 8.669 -14.571 1.00 86.31 86 ARG A O 1
ATOM 707 N N . PHE A 1 87 ? 4.481 7.766 -12.619 1.00 85.75 87 PHE A N 1
ATOM 708 C CA . PHE A 1 87 ? 5.546 6.943 -13.170 1.00 85.75 87 PHE A CA 1
ATOM 709 C C . PHE A 1 87 ? 5.177 5.468 -13.023 1.00 85.75 87 PHE A C 1
ATOM 711 O O . PHE A 1 87 ? 4.917 4.998 -11.914 1.00 85.75 87 PHE A O 1
ATOM 718 N N . ASP A 1 88 ? 5.169 4.746 -14.137 1.00 85.50 88 ASP A N 1
ATOM 719 C CA . ASP A 1 88 ? 5.019 3.298 -14.165 1.00 85.50 88 ASP A CA 1
ATOM 720 C C . ASP A 1 88 ? 6.422 2.676 -14.286 1.00 85.50 88 ASP A C 1
ATOM 722 O O . ASP A 1 88 ? 7.189 3.000 -15.197 1.00 85.50 88 ASP A O 1
ATOM 726 N N . THR A 1 89 ? 6.763 1.777 -13.359 1.00 85.44 89 THR A N 1
ATOM 727 C CA . THR A 1 89 ? 8.061 1.089 -13.323 1.00 85.44 89 THR A CA 1
ATOM 728 C C . THR A 1 89 ? 7.873 -0.392 -13.616 1.00 85.44 89 THR A C 1
ATOM 730 O O . THR A 1 89 ? 7.191 -1.092 -12.869 1.00 85.44 89 THR A O 1
ATOM 733 N N . ALA A 1 90 ? 8.515 -0.893 -14.667 1.00 86.31 90 ALA A N 1
ATOM 734 C CA . ALA A 1 90 ? 8.649 -2.323 -14.921 1.00 86.31 90 ALA A CA 1
ATOM 735 C C . ALA A 1 90 ? 10.054 -2.789 -14.519 1.00 86.31 90 ALA A C 1
ATOM 737 O O . ALA A 1 90 ? 11.048 -2.134 -14.836 1.00 86.31 90 ALA A O 1
ATOM 738 N N . ILE A 1 91 ? 10.139 -3.913 -13.805 1.00 86.31 91 ILE A N 1
ATOM 739 C CA . ILE A 1 91 ? 11.399 -4.457 -13.288 1.00 86.31 91 ILE A CA 1
ATOM 740 C C . ILE A 1 91 ? 11.610 -5.846 -13.873 1.00 86.31 91 ILE A C 1
ATOM 742 O O . ILE A 1 91 ? 10.785 -6.738 -13.699 1.00 86.31 91 ILE A O 1
ATOM 746 N N . GLU A 1 92 ? 12.753 -6.039 -14.514 1.00 85.75 92 GLU A N 1
ATOM 747 C CA . GLU A 1 92 ? 13.243 -7.347 -14.921 1.00 85.75 92 GLU A CA 1
ATOM 748 C C . GLU A 1 92 ? 14.300 -7.817 -13.919 1.00 85.75 92 GLU A C 1
ATOM 750 O O . GLU A 1 92 ? 15.331 -7.165 -13.688 1.00 85.75 92 GLU A O 1
ATOM 755 N N . ILE A 1 93 ? 14.038 -8.957 -13.287 1.00 86.19 93 ILE A N 1
ATOM 756 C CA . ILE A 1 93 ? 14.931 -9.547 -12.293 1.00 86.19 93 ILE A CA 1
ATOM 757 C C . ILE A 1 93 ? 15.697 -10.683 -12.960 1.00 86.19 93 ILE A C 1
ATOM 759 O O . ILE A 1 93 ? 15.114 -11.584 -13.554 1.00 86.19 93 ILE A O 1
ATOM 763 N N . TYR A 1 94 ? 17.019 -10.628 -12.828 1.00 82.56 94 TYR A N 1
ATOM 764 C CA . TYR A 1 94 ? 17.935 -11.645 -13.320 1.00 82.56 94 TYR A CA 1
ATOM 765 C C . TYR A 1 94 ? 18.703 -12.194 -12.126 1.00 82.56 94 TYR A C 1
ATOM 767 O O . TYR A 1 94 ? 19.238 -11.418 -11.330 1.00 82.56 94 TYR A O 1
ATOM 775 N N . THR A 1 95 ? 18.748 -13.516 -12.009 1.00 80.94 95 THR A N 1
ATOM 776 C CA . THR A 1 95 ? 19.506 -14.228 -10.980 1.00 80.94 95 THR A CA 1
ATOM 777 C C . THR A 1 95 ? 20.564 -15.080 -11.661 1.00 80.94 95 THR A C 1
ATOM 779 O O . THR A 1 95 ? 20.227 -15.908 -12.506 1.00 80.94 95 THR A O 1
ATOM 782 N N . ALA A 1 96 ? 21.827 -14.903 -11.286 1.00 72.69 96 ALA A N 1
ATOM 783 C CA . ALA A 1 96 ? 22.921 -15.758 -11.728 1.00 72.69 96 ALA A CA 1
ATOM 784 C C . ALA A 1 96 ? 23.540 -16.449 -10.511 1.00 72.69 96 ALA A C 1
ATOM 786 O O . ALA A 1 96 ? 23.844 -15.803 -9.509 1.00 72.69 96 ALA A O 1
ATOM 787 N N . MET A 1 97 ? 23.751 -17.762 -10.603 1.00 64.12 97 MET A N 1
ATOM 788 C CA . MET A 1 97 ? 24.559 -18.513 -9.640 1.00 64.12 97 MET A CA 1
ATOM 789 C C . MET A 1 97 ? 26.047 -18.313 -9.960 1.00 64.12 97 MET A C 1
ATOM 791 O O . MET A 1 97 ? 26.754 -19.251 -10.301 1.00 64.12 97 MET A O 1
ATOM 795 N N . GLU A 1 98 ? 26.530 -17.074 -9.896 1.00 56.53 98 GLU A N 1
ATOM 796 C CA . GLU A 1 98 ? 27.930 -16.742 -10.212 1.00 56.53 98 GLU A CA 1
ATOM 797 C C . GLU A 1 98 ? 28.859 -16.759 -8.988 1.00 56.53 98 GLU A C 1
ATOM 799 O O . GLU A 1 98 ? 30.006 -16.334 -9.062 1.00 56.53 98 GLU A O 1
ATOM 804 N N . MET A 1 99 ? 28.398 -17.292 -7.851 1.00 52.81 99 MET A N 1
ATOM 805 C CA . MET A 1 99 ? 29.217 -17.400 -6.634 1.00 52.81 99 MET A CA 1
ATOM 806 C C . MET A 1 99 ? 29.918 -18.757 -6.454 1.00 52.81 99 MET A C 1
ATOM 808 O O . MET A 1 99 ? 30.599 -18.962 -5.454 1.00 52.81 99 MET A O 1
ATOM 812 N N . ALA A 1 100 ? 29.814 -19.678 -7.416 1.00 51.00 100 ALA A N 1
ATOM 813 C CA . ALA A 1 100 ? 30.512 -20.966 -7.372 1.00 51.00 100 ALA A CA 1
ATOM 814 C C . ALA A 1 100 ? 31.824 -20.922 -8.178 1.00 51.00 100 ALA A C 1
ATOM 816 O O . ALA A 1 100 ? 31.964 -21.572 -9.212 1.00 51.00 100 ALA A O 1
ATOM 817 N N . GLY A 1 101 ? 32.803 -20.134 -7.724 1.00 51.09 101 GLY A N 1
ATOM 818 C CA . GLY A 1 101 ? 34.183 -20.297 -8.195 1.00 51.09 101 GLY A CA 1
ATOM 819 C C . GLY A 1 101 ? 34.774 -21.640 -7.721 1.00 51.09 101 GLY A C 1
ATOM 820 O O . GLY A 1 101 ? 34.277 -22.210 -6.749 1.00 51.09 101 GLY A O 1
ATOM 821 N N . PRO A 1 102 ? 35.885 -22.139 -8.303 1.00 50.28 102 PRO A N 1
ATOM 822 C CA . PRO A 1 102 ? 36.581 -23.345 -7.818 1.00 50.28 102 PRO A CA 1
ATOM 823 C C . PRO A 1 102 ? 37.182 -23.184 -6.406 1.00 50.28 102 PRO A C 1
ATOM 825 O O . PRO A 1 102 ? 37.731 -24.127 -5.849 1.00 50.28 102 PRO A O 1
ATOM 828 N N . GLN A 1 103 ? 37.084 -21.983 -5.832 1.00 49.53 103 GLN A N 1
ATOM 829 C CA . GLN A 1 103 ? 37.433 -21.630 -4.454 1.00 49.53 103 GLN A CA 1
ATOM 830 C C . GLN A 1 103 ? 36.179 -21.503 -3.567 1.00 49.53 103 GLN A C 1
ATOM 832 O O . GLN A 1 103 ? 36.232 -20.873 -2.517 1.00 49.53 103 GLN A O 1
ATOM 837 N N . GLY A 1 104 ? 35.050 -22.083 -3.998 1.00 49.53 104 GLY A N 1
ATOM 838 C CA . GLY A 1 104 ? 33.738 -22.087 -3.344 1.00 49.53 104 GLY A CA 1
ATOM 839 C C . GLY A 1 104 ? 33.669 -22.876 -2.034 1.00 49.53 104 GLY A C 1
ATOM 840 O O . GLY A 1 104 ? 32.708 -23.605 -1.804 1.00 49.53 104 GLY A O 1
ATOM 841 N N . ALA A 1 105 ? 34.662 -22.720 -1.161 1.00 48.56 105 ALA A N 1
ATOM 842 C CA . ALA A 1 105 ? 34.476 -22.939 0.262 1.00 48.56 105 ALA A CA 1
ATOM 843 C C . ALA A 1 105 ? 33.687 -21.739 0.802 1.00 48.56 105 ALA A C 1
ATOM 845 O O . ALA A 1 105 ? 34.243 -20.761 1.294 1.00 48.56 105 ALA A O 1
ATOM 846 N N . ILE A 1 106 ? 32.366 -21.793 0.636 1.00 56.22 106 ILE A N 1
ATOM 847 C CA . ILE A 1 106 ? 31.465 -21.003 1.466 1.00 56.22 106 ILE A CA 1
ATOM 848 C C . ILE A 1 106 ? 31.626 -21.590 2.868 1.00 56.22 106 ILE A C 1
ATOM 850 O O . ILE A 1 106 ? 31.150 -22.696 3.129 1.00 56.22 106 ILE A O 1
ATOM 854 N N . ASP A 1 107 ? 32.342 -20.893 3.753 1.00 55.50 107 ASP A N 1
ATOM 855 C CA . ASP A 1 107 ? 32.257 -21.178 5.184 1.00 55.50 107 ASP A CA 1
ATOM 856 C C . ASP A 1 107 ? 30.769 -21.207 5.553 1.00 55.50 107 ASP A C 1
ATOM 858 O O . ASP A 1 107 ? 30.011 -20.315 5.171 1.00 55.50 107 ASP A O 1
ATOM 862 N N . SER A 1 108 ? 30.351 -22.279 6.228 1.00 54.19 108 SER A N 1
ATOM 863 C CA . SER A 1 108 ? 28.969 -22.738 6.452 1.00 54.19 108 SER A CA 1
ATOM 864 C C . SER A 1 108 ? 28.071 -21.779 7.275 1.00 54.19 108 SER A C 1
ATOM 866 O O . SER A 1 108 ? 27.360 -22.213 8.182 1.00 54.19 108 SER A O 1
ATOM 868 N N . GLY A 1 109 ? 28.072 -20.476 6.989 1.00 57.66 109 GLY A N 1
ATOM 869 C CA . GLY A 1 109 ? 27.328 -19.467 7.743 1.00 57.66 109 GLY A CA 1
ATOM 870 C C . GLY A 1 109 ? 27.124 -18.104 7.071 1.00 57.66 109 GLY A C 1
ATOM 871 O O . GLY A 1 109 ? 26.385 -17.293 7.623 1.00 57.66 109 GLY A O 1
ATOM 872 N N . THR A 1 110 ? 27.708 -17.816 5.903 1.00 60.47 110 THR A N 1
ATOM 873 C CA . THR A 1 110 ? 27.563 -16.502 5.244 1.00 60.47 110 THR A CA 1
ATOM 874 C C . THR A 1 110 ? 26.857 -16.610 3.896 1.00 60.47 110 THR A C 1
ATOM 876 O O . THR A 1 110 ? 27.451 -16.929 2.869 1.00 60.47 110 THR A O 1
ATOM 879 N N . ALA A 1 111 ? 25.562 -16.288 3.883 1.00 59.66 111 ALA A N 1
ATOM 880 C CA . ALA A 1 111 ? 24.839 -16.031 2.643 1.00 59.66 111 ALA A CA 1
ATOM 881 C C . ALA A 1 111 ? 25.338 -14.708 2.036 1.00 59.66 111 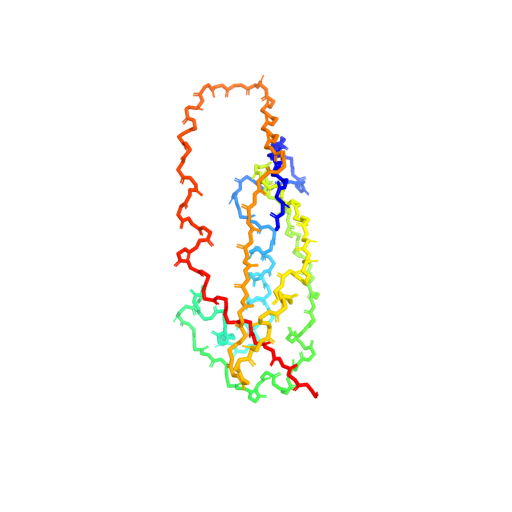ALA A C 1
ATOM 883 O O . ALA A 1 111 ? 24.961 -13.625 2.483 1.00 59.66 111 ALA A O 1
ATOM 884 N N . ALA A 1 112 ? 26.208 -14.787 1.029 1.00 67.94 112 ALA A N 1
ATOM 885 C CA . ALA A 1 112 ? 26.602 -13.627 0.242 1.00 67.94 112 ALA A CA 1
ATOM 886 C C . ALA A 1 112 ? 25.551 -13.376 -0.849 1.00 67.94 112 ALA A C 1
ATOM 888 O O . ALA A 1 112 ? 25.311 -14.228 -1.703 1.00 67.94 112 ALA A O 1
ATOM 889 N N . PHE A 1 113 ? 24.915 -12.205 -0.831 1.00 72.19 113 PHE A N 1
ATOM 890 C CA . PHE A 1 113 ? 24.041 -11.748 -1.909 1.00 72.19 113 PHE A CA 1
ATOM 891 C C . PHE A 1 113 ? 24.692 -10.565 -2.629 1.00 72.19 113 PHE A C 1
ATOM 893 O O . PHE A 1 113 ? 25.245 -9.664 -2.003 1.00 72.19 113 PHE A O 1
ATOM 900 N N . ARG A 1 114 ? 24.619 -10.561 -3.962 1.00 75.19 114 ARG A N 1
ATOM 901 C CA . ARG A 1 114 ? 24.998 -9.418 -4.798 1.00 75.19 114 ARG A CA 1
ATOM 902 C C . ARG A 1 114 ? 23.752 -8.945 -5.522 1.00 75.19 114 ARG A C 1
ATOM 904 O O . ARG A 1 114 ? 23.151 -9.699 -6.282 1.00 75.19 114 ARG A O 1
ATOM 911 N N . ILE A 1 115 ? 23.367 -7.701 -5.266 1.00 81.25 115 ILE A N 1
ATOM 912 C CA . ILE A 1 115 ? 22.226 -7.062 -5.913 1.00 81.25 115 ILE A CA 1
ATOM 913 C C . ILE A 1 115 ? 22.775 -6.008 -6.864 1.00 81.25 115 ILE A C 1
ATOM 915 O O . ILE A 1 115 ? 23.459 -5.080 -6.447 1.00 81.25 115 ILE A O 1
ATOM 919 N N . GLU A 1 116 ? 22.458 -6.151 -8.145 1.00 83.94 116 GLU A N 1
ATOM 920 C CA . GLU A 1 116 ? 22.780 -5.154 -9.163 1.00 83.94 116 GLU A CA 1
ATOM 921 C C . GLU A 1 116 ? 21.500 -4.494 -9.659 1.00 83.94 116 GLU A C 1
ATOM 923 O O . GLU A 1 116 ? 20.502 -5.176 -9.900 1.00 83.94 116 GLU A O 1
ATOM 928 N N . ALA A 1 117 ? 21.527 -3.177 -9.834 1.00 85.44 117 ALA A N 1
ATOM 929 C CA . ALA A 1 117 ? 20.400 -2.363 -10.271 1.00 85.44 117 ALA A CA 1
ATOM 930 C C . ALA A 1 117 ? 20.852 -1.442 -11.412 1.00 85.44 117 ALA A C 1
ATOM 932 O O . ALA A 1 117 ? 21.875 -0.776 -11.301 1.00 85.44 117 ALA A O 1
ATOM 933 N N . SER A 1 118 ? 20.109 -1.418 -12.519 1.00 84.44 118 SER A N 1
ATOM 934 C CA . SER A 1 118 ? 20.418 -0.585 -13.694 1.00 84.44 118 SER A CA 1
ATOM 935 C C . SER A 1 118 ? 19.146 -0.217 -14.457 1.00 84.44 118 SER A C 1
ATOM 937 O O . SER A 1 118 ? 18.166 -0.947 -14.371 1.00 84.44 118 SER A O 1
ATOM 939 N N . TYR A 1 119 ? 19.135 0.879 -15.216 1.00 79.88 119 TYR A N 1
ATOM 940 C CA . TYR A 1 119 ? 18.002 1.241 -16.080 1.00 79.88 119 TYR A CA 1
ATOM 941 C C . TYR A 1 119 ? 18.245 0.745 -17.512 1.00 79.88 119 TYR A C 1
ATOM 943 O O . TYR A 1 119 ? 19.320 0.975 -18.059 1.00 79.88 119 TYR A O 1
ATOM 951 N N . ILE A 1 120 ? 17.265 0.064 -18.116 1.00 74.62 120 ILE A N 1
ATOM 952 C CA . ILE A 1 120 ? 17.298 -0.292 -19.549 1.00 74.62 120 ILE A CA 1
ATOM 953 C C . ILE A 1 120 ? 16.835 0.897 -20.383 1.00 74.62 120 ILE A C 1
ATOM 955 O O . ILE A 1 120 ? 17.445 1.220 -21.398 1.00 74.62 120 ILE A O 1
ATOM 959 N N . SER A 1 121 ? 15.744 1.529 -19.956 1.00 69.00 121 SER A N 1
ATOM 960 C CA . SER A 1 121 ? 15.127 2.647 -20.653 1.00 69.00 121 SER A CA 1
ATOM 961 C C . SER A 1 121 ? 14.528 3.629 -19.653 1.00 69.00 121 SER A C 1
ATOM 963 O O . SER A 1 121 ? 13.894 3.238 -18.667 1.00 69.00 121 SER A O 1
ATOM 965 N N . LEU A 1 122 ? 14.739 4.910 -19.938 1.00 66.50 122 LEU A N 1
ATOM 966 C CA . LEU A 1 122 ? 14.057 6.035 -19.316 1.00 66.50 122 LEU A CA 1
ATOM 967 C C . LEU A 1 122 ? 13.286 6.733 -20.437 1.00 66.50 122 LEU A C 1
ATOM 969 O O . LEU A 1 122 ? 13.878 7.459 -21.235 1.00 66.50 122 LEU A O 1
ATOM 973 N N . GLU A 1 123 ? 11.982 6.479 -20.537 1.00 64.25 123 GLU A N 1
ATOM 974 C CA . GLU A 1 123 ? 11.130 7.135 -21.533 1.00 64.25 123 GLU A CA 1
ATOM 975 C C . GLU A 1 123 ? 10.319 8.242 -20.850 1.00 64.25 123 GLU A C 1
ATOM 977 O O . GLU A 1 123 ? 9.311 7.986 -20.187 1.00 64.25 123 GLU A O 1
ATOM 982 N N . MET A 1 124 ? 10.773 9.487 -21.017 1.00 56.88 124 MET A N 1
ATOM 983 C CA . MET A 1 124 ? 10.016 10.681 -20.634 1.00 56.88 124 MET A CA 1
ATOM 984 C C . MET A 1 124 ? 9.217 11.153 -21.846 1.00 56.88 124 MET A C 1
ATOM 986 O O . MET A 1 124 ? 9.749 11.820 -22.737 1.00 56.88 124 MET A O 1
ATOM 990 N N . ARG A 1 125 ? 7.939 10.778 -21.923 1.00 47.78 125 ARG A N 1
ATOM 991 C CA . ARG A 1 125 ? 7.047 11.261 -22.980 1.00 47.78 125 ARG A CA 1
ATOM 992 C C . ARG A 1 125 ? 6.267 12.464 -22.465 1.00 47.78 125 ARG A C 1
ATOM 994 O O . ARG A 1 125 ? 5.125 12.334 -22.046 1.00 47.78 125 ARG A O 1
ATOM 1001 N N . GLY A 1 126 ? 6.901 13.633 -22.509 1.00 47.06 126 GLY A N 1
ATOM 1002 C CA . GLY A 1 126 ? 6.209 14.900 -22.292 1.00 47.06 126 GLY A CA 1
ATOM 1003 C C . GLY A 1 126 ? 5.329 15.216 -23.497 1.00 47.06 126 GLY A C 1
ATOM 1004 O O . GLY A 1 126 ? 5.852 15.496 -24.580 1.00 47.06 126 GLY A O 1
ATOM 1005 N N . ASP A 1 127 ? 4.007 15.176 -23.333 1.00 43.19 127 ASP A N 1
ATOM 1006 C CA . ASP A 1 127 ? 3.116 15.786 -24.314 1.00 43.19 127 ASP A CA 1
ATOM 1007 C C . ASP A 1 127 ? 3.285 17.304 -24.186 1.00 43.19 127 ASP A C 1
ATOM 1009 O O . ASP A 1 127 ? 2.938 17.923 -23.180 1.00 43.19 127 ASP A O 1
ATOM 1013 N N . LYS A 1 128 ? 3.934 17.907 -25.187 1.00 40.91 128 LYS A N 1
ATOM 1014 C CA . LYS A 1 128 ? 4.257 19.335 -25.202 1.00 40.91 128 LYS A CA 1
ATOM 1015 C C . LYS A 1 128 ? 2.985 20.158 -25.370 1.00 40.91 128 LYS A C 1
ATOM 1017 O O . LYS A 1 128 ? 2.686 20.595 -26.473 1.00 40.91 128 LYS A O 1
ATOM 1022 N N . ASN A 1 129 ? 2.282 20.427 -24.278 1.00 44.31 129 ASN A N 1
ATOM 1023 C CA . ASN A 1 129 ? 1.330 21.527 -24.192 1.00 44.31 129 ASN A CA 1
ATOM 1024 C C . ASN A 1 129 ? 1.446 22.228 -22.832 1.00 44.31 129 ASN A C 1
ATOM 1026 O O . ASN A 1 129 ? 0.646 22.013 -21.930 1.00 44.31 129 ASN A O 1
ATOM 1030 N N . GLY A 1 130 ? 2.428 23.132 -22.735 1.00 39.75 130 GLY A N 1
ATOM 1031 C CA . GLY A 1 130 ? 2.362 24.284 -21.832 1.00 39.75 130 GLY A CA 1
ATOM 1032 C C . GLY A 1 130 ? 3.341 24.302 -20.657 1.00 39.75 130 GLY A C 1
ATOM 1033 O O . GLY A 1 130 ? 3.018 23.848 -19.566 1.00 39.75 130 GLY A O 1
ATOM 1034 N N . GLY A 1 131 ? 4.466 24.995 -20.860 1.00 34.47 131 GLY A N 1
ATOM 1035 C CA . GLY A 1 131 ? 5.263 25.614 -19.796 1.00 34.47 131 GLY A CA 1
ATOM 1036 C C . GLY A 1 131 ? 6.523 24.846 -19.410 1.00 34.47 131 GLY A C 1
ATOM 1037 O O . GLY A 1 131 ? 6.446 23.850 -18.698 1.00 34.47 131 GLY A O 1
ATOM 1038 N N . ASP A 1 132 ? 7.678 25.366 -19.835 1.00 37.28 132 ASP A N 1
ATOM 1039 C CA . ASP A 1 132 ? 9.006 24.945 -19.379 1.00 37.28 132 ASP A CA 1
ATOM 1040 C C . ASP A 1 132 ? 9.048 24.847 -17.849 1.00 37.28 132 ASP A C 1
ATOM 1042 O O . ASP A 1 132 ? 9.003 25.852 -17.135 1.00 37.28 132 ASP A O 1
ATOM 1046 N N . ARG A 1 133 ? 9.161 23.621 -17.337 1.00 40.62 133 ARG A N 1
ATOM 1047 C CA . ARG A 1 133 ? 9.563 23.362 -15.958 1.00 40.62 133 ARG A CA 1
ATOM 1048 C C . ARG A 1 133 ? 10.929 22.698 -16.005 1.00 40.62 133 ARG A C 1
ATOM 1050 O O . ARG A 1 133 ? 11.067 21.587 -16.504 1.00 40.62 133 ARG A O 1
ATOM 1057 N N . ASN A 1 134 ? 11.935 23.400 -15.490 1.00 33.00 134 ASN A N 1
ATOM 1058 C CA . ASN A 1 134 ? 13.236 22.823 -15.176 1.00 33.00 134 ASN A CA 1
ATOM 1059 C C . ASN A 1 134 ? 13.024 21.704 -14.147 1.00 33.00 134 ASN A C 1
ATOM 1061 O O . ASN A 1 134 ? 12.782 21.983 -12.974 1.00 33.00 134 ASN A O 1
ATOM 1065 N N . ILE A 1 135 ? 13.078 20.447 -14.587 1.00 40.62 135 ILE A N 1
ATOM 1066 C CA . ILE A 1 135 ? 13.070 19.290 -13.693 1.00 40.62 135 ILE A CA 1
ATOM 1067 C C . ILE A 1 135 ? 14.524 19.054 -13.280 1.00 40.62 135 ILE A C 1
ATOM 1069 O O . ILE A 1 135 ? 15.322 18.504 -14.040 1.00 40.62 135 ILE A O 1
ATOM 1073 N N . LEU A 1 136 ? 14.882 19.541 -12.090 1.00 32.44 136 LEU A N 1
ATOM 1074 C CA . LEU A 1 136 ? 16.118 19.154 -11.417 1.00 32.44 136 LEU A CA 1
ATOM 1075 C C . LEU A 1 136 ? 16.013 17.657 -11.080 1.00 32.44 136 LEU A C 1
ATOM 1077 O O . LEU A 1 136 ? 15.067 17.228 -10.417 1.00 32.44 136 LEU A O 1
ATOM 1081 N N . PHE A 1 137 ? 16.960 16.857 -11.568 1.00 37.09 137 PHE A N 1
ATOM 1082 C CA . PHE A 1 137 ? 17.060 15.428 -11.270 1.00 37.09 137 PHE A CA 1
ATOM 1083 C C . PHE A 1 137 ? 17.581 15.207 -9.839 1.00 37.09 137 PHE A C 1
ATOM 1085 O O . PHE A 1 137 ? 18.743 14.863 -9.651 1.00 37.09 137 PHE A O 1
ATOM 1092 N N . ASP A 1 138 ? 16.710 15.349 -8.838 1.00 30.89 138 ASP A N 1
ATOM 1093 C CA . ASP A 1 138 ? 17.018 15.070 -7.423 1.00 30.89 138 ASP A CA 1
ATOM 1094 C C . ASP A 1 138 ? 16.339 13.780 -6.916 1.00 30.89 138 ASP A C 1
ATOM 1096 O O . ASP A 1 138 ? 15.731 13.755 -5.850 1.00 30.89 138 ASP A O 1
ATOM 1100 N N . PHE A 1 139 ? 16.408 12.672 -7.666 1.00 38.56 139 PHE A N 1
ATOM 1101 C CA . PHE A 1 139 ? 15.733 11.413 -7.281 1.00 38.56 139 PHE A CA 1
ATOM 1102 C C . PHE A 1 139 ? 16.653 10.258 -6.862 1.00 38.56 139 PHE A C 1
ATOM 1104 O O . PHE A 1 139 ? 16.212 9.110 -6.810 1.00 38.56 139 PHE A O 1
ATOM 1111 N N . PHE A 1 140 ? 17.912 10.533 -6.505 1.00 32.62 140 PHE A N 1
ATOM 1112 C CA . PHE A 1 140 ? 18.858 9.477 -6.116 1.00 32.62 140 PHE A CA 1
ATOM 1113 C C . PHE A 1 140 ? 19.024 9.139 -4.614 1.00 32.62 140 PHE A C 1
ATOM 1115 O O . PHE A 1 140 ? 19.697 8.140 -4.371 1.00 32.62 140 PHE A O 1
ATOM 1122 N N . PRO A 1 141 ? 18.394 9.793 -3.604 1.00 29.50 141 PRO A N 1
ATOM 1123 C CA . PRO A 1 141 ? 18.458 9.258 -2.235 1.00 29.50 141 PRO A CA 1
ATOM 1124 C C . PRO A 1 141 ? 17.163 8.624 -1.690 1.00 29.50 141 PRO A C 1
ATOM 1126 O O . PRO A 1 141 ? 17.200 8.046 -0.612 1.00 29.50 141 PRO A O 1
ATOM 1129 N N . LEU A 1 142 ? 16.022 8.628 -2.393 1.00 31.83 142 LEU A N 1
ATOM 1130 C CA . LEU A 1 142 ? 14.754 8.190 -1.767 1.00 31.83 142 LEU A CA 1
ATOM 1131 C C . LEU A 1 142 ? 14.403 6.697 -1.904 1.00 31.83 142 LEU A C 1
ATOM 1133 O O . LEU A 1 142 ? 13.505 6.227 -1.212 1.00 31.83 142 LEU A O 1
ATOM 1137 N N . ILE A 1 143 ? 15.108 5.924 -2.739 1.00 35.66 143 ILE A N 1
ATOM 1138 C CA . ILE A 1 143 ? 14.856 4.470 -2.862 1.00 35.66 143 ILE A CA 1
ATOM 1139 C C . ILE A 1 143 ? 15.654 3.654 -1.824 1.00 35.66 143 ILE A C 1
ATOM 1141 O O . ILE A 1 143 ? 15.348 2.486 -1.612 1.00 35.66 143 ILE A O 1
ATOM 1145 N N . PHE A 1 144 ? 16.619 4.255 -1.114 1.00 30.52 144 PHE A N 1
ATOM 1146 C CA . PHE A 1 144 ? 17.435 3.541 -0.118 1.00 30.52 144 PHE A CA 1
ATOM 1147 C C . PHE A 1 144 ? 17.381 4.097 1.316 1.00 30.52 144 PHE A C 1
ATOM 1149 O O . PHE A 1 144 ? 17.753 3.361 2.224 1.00 30.52 144 PHE A O 1
ATOM 1156 N N . GLU A 1 145 ? 16.871 5.309 1.578 1.00 26.94 145 GLU A N 1
ATOM 1157 C CA . GLU A 1 145 ? 16.857 5.854 2.955 1.00 26.94 145 GLU A CA 1
ATOM 1158 C C . GLU A 1 145 ? 15.719 5.345 3.863 1.00 26.94 145 GLU A C 1
ATOM 1160 O O . GLU A 1 145 ? 15.792 5.514 5.079 1.00 26.94 145 GLU A O 1
ATOM 1165 N N . HIS A 1 146 ? 14.697 4.662 3.335 1.00 29.09 146 HIS A N 1
ATOM 1166 C CA . HIS A 1 146 ? 13.588 4.136 4.155 1.00 29.09 146 HIS A CA 1
ATOM 1167 C C . HIS A 1 146 ? 13.147 2.711 3.817 1.00 29.09 146 HIS A C 1
ATOM 1169 O O . HIS A 1 146 ? 12.045 2.290 4.169 1.00 29.09 146 HIS A O 1
ATOM 1175 N N . VAL A 1 147 ? 14.015 1.925 3.180 1.00 33.12 147 VAL A N 1
ATOM 1176 C CA . VAL A 1 147 ? 13.750 0.497 3.002 1.00 33.12 147 VAL A CA 1
ATOM 1177 C C . VAL A 1 147 ? 14.413 -0.271 4.143 1.00 33.12 147 VAL A C 1
ATOM 1179 O O . VAL A 1 147 ? 15.448 -0.909 3.967 1.00 33.12 147 VAL A O 1
ATOM 1182 N N . ASP A 1 148 ? 13.761 -0.273 5.308 1.00 28.05 148 ASP A N 1
ATOM 1183 C CA . ASP A 1 148 ? 13.842 -1.408 6.235 1.00 28.05 148 ASP A CA 1
ATOM 1184 C C . ASP A 1 148 ? 13.193 -2.621 5.541 1.00 28.05 148 ASP A C 1
ATOM 1186 O O . ASP A 1 148 ? 12.085 -3.058 5.857 1.00 28.05 148 ASP A O 1
ATOM 1190 N N . CYS A 1 149 ? 13.872 -3.161 4.523 1.00 27.81 149 CYS A N 1
ATOM 1191 C CA . CYS A 1 149 ? 13.506 -4.409 3.866 1.00 27.81 149 CYS A CA 1
ATOM 1192 C C . CYS A 1 149 ? 13.884 -5.558 4.803 1.00 27.81 149 CYS A C 1
ATOM 1194 O O . CYS A 1 149 ? 14.828 -6.309 4.562 1.00 27.81 149 CYS A O 1
ATOM 1196 N N . LYS A 1 150 ? 13.143 -5.719 5.902 1.00 25.84 150 LYS A N 1
ATOM 1197 C CA . LYS A 1 150 ? 13.080 -7.013 6.579 1.00 25.84 150 LYS A CA 1
ATOM 1198 C C . LYS A 1 150 ? 12.235 -7.931 5.709 1.00 25.84 150 LYS A C 1
ATOM 1200 O O . LYS A 1 150 ? 11.017 -7.998 5.844 1.00 25.84 150 LYS A O 1
ATOM 1205 N N . ILE A 1 151 ? 12.903 -8.625 4.791 1.00 29.66 151 ILE A N 1
ATOM 1206 C CA . ILE A 1 151 ? 12.368 -9.825 4.153 1.00 29.66 151 ILE A CA 1
ATOM 1207 C C . ILE A 1 151 ? 12.125 -10.831 5.286 1.00 29.66 151 ILE A C 1
ATOM 1209 O O . ILE A 1 151 ? 13.043 -11.500 5.755 1.00 29.66 151 ILE A O 1
ATOM 1213 N N . PHE A 1 152 ? 10.890 -10.890 5.778 1.00 27.88 152 PHE A N 1
ATOM 1214 C CA . PHE A 1 152 ? 10.438 -11.963 6.652 1.00 27.88 152 PHE A CA 1
ATOM 1215 C C . PHE A 1 152 ? 10.241 -13.208 5.785 1.00 27.88 152 PHE A C 1
ATOM 1217 O O . PHE A 1 152 ? 9.204 -13.388 5.150 1.00 27.88 152 PHE A O 1
ATOM 1224 N N . LEU A 1 153 ? 11.265 -14.060 5.736 1.00 24.86 153 LEU A N 1
ATOM 1225 C CA . LEU A 1 153 ? 11.120 -15.446 5.303 1.00 24.86 153 LEU A CA 1
ATOM 1226 C C . LEU A 1 153 ? 10.296 -16.182 6.368 1.00 24.86 153 LEU A C 1
ATOM 1228 O O . LEU A 1 153 ? 10.825 -16.601 7.395 1.00 24.86 153 LEU A O 1
ATOM 1232 N N . LEU A 1 154 ? 8.990 -16.315 6.138 1.00 24.28 154 LEU A N 1
ATOM 1233 C CA . LEU A 1 154 ? 8.173 -17.301 6.839 1.00 24.28 154 LEU A CA 1
ATOM 1234 C C . LEU A 1 154 ? 8.502 -18.675 6.244 1.00 24.28 154 LEU A C 1
ATOM 1236 O O . LEU A 1 154 ? 8.055 -19.012 5.150 1.00 24.28 154 LEU A O 1
ATOM 1240 N N . HIS A 1 155 ? 9.321 -19.442 6.960 1.00 24.36 155 HIS A N 1
ATOM 1241 C CA . HIS A 1 155 ? 9.389 -20.888 6.788 1.00 24.36 155 HIS A CA 1
ATOM 1242 C C . HIS A 1 155 ? 8.109 -21.495 7.381 1.00 24.36 155 HIS A C 1
ATOM 1244 O O . HIS A 1 155 ? 7.837 -21.300 8.566 1.00 24.36 155 HIS A O 1
ATOM 1250 N N . PHE A 1 156 ? 7.337 -22.194 6.548 1.00 33.31 156 PHE A N 1
ATOM 1251 C CA . PHE A 1 156 ? 6.374 -23.206 6.988 1.00 33.31 156 PHE A CA 1
ATOM 1252 C C . PHE A 1 156 ? 7.070 -24.565 7.061 1.00 33.31 156 PHE A C 1
ATOM 1254 O O . PHE A 1 156 ? 7.963 -24.805 6.211 1.00 33.31 156 PHE A O 1
#

Foldseek 3Di:
DEKEKEKAAADDDPLAADQPQDALVNQLVVLLQVPLPCVPPVAGDPVCCVVPVVTHHDDVVVCVVCVCSSPDSDDPPDRSHGHNIDMDMDDDDDDDPPCDDVPPPPPPDDDDDDDDYYYPDDDYDDPPDDDDDDDDPPPPPPVPPPPPPPPPPDDD

Secondary structure (DSSP, 8-state):
-EEEEEEEE----TTT-BSS---HHHHHHHHHIIIIIIHHHS-B-GGGGGG-TTSPBPPHHHHHHTHHHHH----TT---PPBSEEEEEEEE-----TT--TT----TT--------EEEEEE------S---------SSTTTSS----------

Radius of gyration: 21.63 Å; chains: 1; bounding box: 56×49×45 Å